Protein AF-A0A6I7N165-F1 (afdb_monomer_lite)

Sequence (140 aa):
MQNDVTSIGETRRRFAKLEQIREEWRTAMNDLVREYDAEFTDPPITLRIHAHAGGFALRWRRRGRGSKAGGQSVFTLTSEQGRRVIEHLPRPAQRRLLDYDRRAMAMNLHAGIATGTADRLRRYVRVVETLEAWQQEFGV

pLDDT: mean 86.79, std 13.7, range [39.44, 98.31]

Foldseek 3Di:
DPPPPPDLVNLVVLLVVLVVLLVVLVVVLVVLQVVVCVVDVDQQWGWDWDDDVQFIATWIWGFDDDDPPGDIDTDALPDPVNVVSLVPDDPVVSVVVVVSSVVRVVSRVSSVVSRVSSVVSVVVSVVVVVVVVVCVVVVD

Radius of gyration: 21.3 Å; chains: 1; bounding box: 63×26×65 Å

Structure (mmCIF, N/CA/C/O backbone):
data_AF-A0A6I7N165-F1
#
_entry.id   AF-A0A6I7N165-F1
#
loop_
_atom_site.group_PDB
_atom_site.id
_atom_site.type_symbol
_atom_site.label_atom_id
_atom_site.label_alt_id
_atom_site.label_comp_id
_atom_site.label_asym_id
_atom_site.label_entity_id
_atom_site.label_seq_id
_atom_site.pdbx_PDB_ins_code
_atom_site.Cartn_x
_atom_site.Cartn_y
_atom_site.Cartn_z
_atom_site.occupancy
_atom_site.B_iso_or_equiv
_atom_site.auth_seq_id
_atom_site.auth_comp_id
_atom_site.auth_asym_id
_atom_site.auth_atom_id
_atom_site.pdbx_PDB_model_num
ATOM 1 N N . MET A 1 1 ? -36.935 5.669 15.277 1.00 41.41 1 MET A N 1
ATOM 2 C CA . MET A 1 1 ? -35.595 5.350 14.742 1.00 41.41 1 MET A CA 1
ATOM 3 C C . MET A 1 1 ? -34.782 4.753 15.871 1.00 41.41 1 MET A C 1
ATOM 5 O O . MET A 1 1 ? -34.397 5.490 16.768 1.00 41.41 1 MET A O 1
ATOM 9 N N . GLN A 1 2 ? -34.595 3.433 15.891 1.00 39.44 2 GLN A N 1
ATOM 10 C CA . GLN A 1 2 ? -33.571 2.840 16.749 1.00 39.44 2 GLN A CA 1
ATOM 11 C C . GLN A 1 2 ? -32.220 3.308 16.205 1.00 39.44 2 GLN A C 1
ATOM 13 O O . GLN A 1 2 ? -31.908 3.081 15.039 1.00 39.44 2 GLN A O 1
ATOM 18 N N . ASN A 1 3 ? -31.465 4.045 17.018 1.00 47.06 3 ASN A N 1
ATOM 19 C CA . ASN A 1 3 ? -30.052 4.257 16.749 1.00 47.06 3 ASN A CA 1
ATOM 20 C C . ASN A 1 3 ? -29.391 2.888 16.910 1.00 47.06 3 ASN A C 1
ATOM 22 O O . ASN A 1 3 ? -29.160 2.457 18.038 1.00 47.06 3 ASN A O 1
ATOM 26 N N . ASP A 1 4 ? -29.135 2.198 15.799 1.00 53.22 4 ASP A N 1
ATOM 27 C CA . ASP A 1 4 ? -28.327 0.978 15.778 1.00 53.22 4 ASP A CA 1
ATOM 28 C C . ASP A 1 4 ? -26.878 1.345 16.115 1.00 53.22 4 ASP A C 1
ATOM 30 O O . ASP A 1 4 ? -26.001 1.488 15.258 1.00 53.22 4 ASP A O 1
ATOM 34 N N . VAL A 1 5 ? -26.625 1.556 17.405 1.00 66.38 5 VAL A N 1
ATOM 35 C CA . VAL A 1 5 ? -25.274 1.662 17.937 1.00 66.38 5 VAL A CA 1
ATOM 36 C C . VAL A 1 5 ? -24.631 0.296 17.728 1.00 66.38 5 VAL A C 1
ATOM 38 O O . VAL A 1 5 ? -25.065 -0.713 18.281 1.00 66.38 5 VAL A O 1
ATOM 41 N N . THR A 1 6 ? -23.611 0.247 16.870 1.00 75.94 6 THR A N 1
ATOM 42 C CA . THR A 1 6 ? -22.889 -0.996 16.585 1.00 75.94 6 THR A CA 1
ATOM 43 C C . THR A 1 6 ? -22.269 -1.514 17.880 1.00 75.94 6 THR A C 1
ATOM 45 O O . THR A 1 6 ? -21.515 -0.794 18.528 1.00 75.94 6 THR A O 1
ATOM 48 N N . SER A 1 7 ? -22.557 -2.761 18.258 1.00 85.81 7 SER A N 1
ATOM 49 C CA . SER A 1 7 ? -22.003 -3.330 19.489 1.00 85.81 7 SER A CA 1
ATOM 50 C C . SER A 1 7 ? -20.468 -3.378 19.455 1.00 85.81 7 SER A C 1
ATOM 52 O O . SER A 1 7 ? -19.850 -3.501 18.389 1.00 85.81 7 SER A O 1
ATOM 54 N N . ILE A 1 8 ? -19.827 -3.336 20.629 1.00 86.50 8 ILE A N 1
ATOM 55 C CA . ILE A 1 8 ? -18.363 -3.477 20.747 1.00 86.50 8 ILE A CA 1
ATOM 56 C C . ILE A 1 8 ? -17.901 -4.798 20.122 1.00 86.50 8 ILE A C 1
ATOM 58 O O . ILE A 1 8 ? -16.908 -4.827 19.396 1.00 86.50 8 ILE A O 1
ATOM 62 N N . GLY A 1 9 ? -18.642 -5.887 20.353 1.00 87.12 9 GLY A N 1
ATOM 63 C CA . GLY A 1 9 ? -18.340 -7.199 19.779 1.00 87.12 9 GLY A CA 1
ATOM 64 C C . GLY A 1 9 ? -18.331 -7.188 18.249 1.00 87.12 9 GLY A C 1
ATOM 65 O O . GLY A 1 9 ? -17.393 -7.696 17.635 1.00 87.12 9 GLY A O 1
ATOM 66 N N . GLU A 1 10 ? -19.326 -6.555 17.623 1.00 89.56 10 GLU A N 1
ATOM 67 C CA . GLU A 1 10 ? -19.363 -6.388 16.167 1.00 89.56 10 GLU A CA 1
ATOM 68 C C . GLU A 1 10 ? -18.233 -5.483 15.666 1.00 89.56 10 GLU A C 1
ATOM 70 O O . GLU A 1 10 ? -17.574 -5.791 14.672 1.00 89.56 10 GLU A O 1
ATOM 75 N N . THR A 1 11 ? -17.936 -4.409 16.394 1.00 89.44 11 THR A N 1
ATOM 76 C CA . THR A 1 11 ? -16.837 -3.509 16.042 1.00 89.44 11 THR A CA 1
ATOM 77 C C . THR A 1 11 ? -15.480 -4.213 16.085 1.00 89.44 11 THR A C 1
ATOM 79 O O . THR A 1 11 ? -14.682 -4.064 15.157 1.00 89.44 11 THR A O 1
ATOM 82 N N . ARG A 1 12 ? -15.224 -5.031 17.112 1.00 88.00 12 ARG A N 1
ATOM 83 C CA . ARG A 1 12 ? -13.997 -5.835 17.230 1.00 88.00 12 ARG A CA 1
ATOM 84 C C . ARG A 1 12 ? -13.875 -6.848 16.090 1.00 88.00 12 ARG A C 1
ATOM 86 O O . ARG A 1 12 ? -12.794 -6.980 15.520 1.00 88.00 12 ARG A O 1
ATOM 93 N N . ARG A 1 13 ? -14.972 -7.511 15.697 1.00 91.62 13 ARG A N 1
ATOM 94 C CA . ARG A 1 13 ? -14.982 -8.418 14.531 1.00 91.62 13 ARG A CA 1
ATOM 95 C C . ARG A 1 13 ? -14.641 -7.689 13.234 1.00 91.62 13 ARG A C 1
ATOM 97 O O . ARG A 1 13 ? -13.782 -8.148 12.483 1.00 91.62 13 ARG A O 1
ATOM 104 N N . ARG A 1 14 ? -15.263 -6.532 12.986 1.00 91.94 14 ARG A N 1
ATOM 105 C CA . ARG A 1 14 ? -14.961 -5.695 11.812 1.00 91.94 14 ARG A CA 1
ATOM 106 C C . ARG A 1 14 ? -13.510 -5.228 11.808 1.00 91.94 14 ARG A C 1
ATOM 108 O O . ARG A 1 14 ? -12.864 -5.273 10.765 1.00 91.94 14 ARG A O 1
ATOM 115 N N . PHE A 1 15 ? -12.984 -4.833 12.966 1.00 91.12 15 PHE A N 1
ATOM 116 C CA . PHE A 1 15 ? -11.580 -4.464 13.117 1.00 91.12 15 PHE A CA 1
ATOM 117 C C . PHE A 1 15 ? -10.646 -5.629 12.756 1.00 91.12 15 PHE A C 1
ATOM 119 O O . PHE A 1 15 ? -9.770 -5.455 11.913 1.00 91.12 15 PHE A O 1
ATOM 126 N N . ALA A 1 16 ? -10.876 -6.828 13.299 1.00 91.06 16 ALA A N 1
ATOM 127 C CA . ALA A 1 16 ? -10.077 -8.011 12.970 1.00 91.06 16 ALA A CA 1
ATOM 128 C C . ALA A 1 16 ? -10.115 -8.342 11.468 1.00 91.06 16 ALA A C 1
ATOM 130 O O . ALA A 1 16 ? -9.084 -8.649 10.869 1.00 91.06 16 ALA A O 1
ATOM 131 N N . LYS A 1 17 ? -11.286 -8.210 10.828 1.00 94.81 17 LYS A N 1
ATOM 132 C CA . LYS A 1 17 ? -11.409 -8.417 9.381 1.00 94.81 17 LYS A CA 1
ATOM 133 C C . LYS A 1 17 ? -10.617 -7.385 8.576 1.00 94.81 17 LYS A C 1
ATOM 135 O O . LYS A 1 17 ? -10.002 -7.738 7.574 1.00 94.81 17 LYS A O 1
ATOM 140 N N . LEU A 1 18 ? -10.610 -6.124 9.005 1.00 93.81 18 LEU A N 1
ATOM 141 C CA . LEU A 1 18 ? -9.825 -5.076 8.352 1.00 93.81 18 LEU A CA 1
ATOM 142 C C . LEU A 1 18 ? -8.321 -5.301 8.512 1.00 93.81 18 LEU A C 1
ATOM 144 O O . LEU A 1 18 ? -7.590 -5.056 7.560 1.00 93.81 18 LEU A O 1
ATOM 148 N N . GLU A 1 19 ? -7.854 -5.805 9.655 1.00 91.38 19 GLU A N 1
ATOM 149 C CA . GLU A 1 19 ? -6.448 -6.198 9.825 1.00 91.38 19 GLU A CA 1
ATOM 150 C C . GLU A 1 19 ? -6.057 -7.333 8.867 1.00 91.38 19 GLU A C 1
ATOM 152 O O . GLU A 1 19 ? -5.015 -7.247 8.220 1.00 91.38 19 GLU A O 1
ATOM 157 N N . GLN A 1 20 ? -6.924 -8.337 8.684 1.00 94.50 20 GLN A N 1
ATOM 158 C CA . GLN A 1 20 ? -6.707 -9.383 7.679 1.00 94.50 20 GLN A CA 1
ATOM 159 C C . GLN A 1 20 ? -6.600 -8.788 6.265 1.00 94.50 20 GLN A C 1
ATOM 161 O O . GLN A 1 20 ? -5.643 -9.066 5.550 1.00 94.50 20 GLN A O 1
ATOM 166 N N . ILE A 1 21 ? -7.546 -7.924 5.883 1.00 94.50 21 ILE A N 1
ATOM 167 C CA . ILE A 1 21 ? -7.545 -7.250 4.574 1.00 94.50 21 ILE A CA 1
ATOM 168 C C . ILE A 1 21 ? -6.275 -6.406 4.392 1.00 94.50 21 ILE A C 1
ATOM 170 O O . ILE A 1 21 ? -5.712 -6.353 3.299 1.00 94.50 21 ILE A O 1
ATOM 174 N N . ARG A 1 22 ? -5.792 -5.739 5.448 1.00 93.25 22 ARG A N 1
ATOM 175 C CA . ARG A 1 22 ? -4.531 -4.984 5.404 1.00 93.25 22 ARG A CA 1
ATOM 176 C C . ARG A 1 22 ? -3.358 -5.911 5.094 1.00 93.25 22 ARG A C 1
ATOM 178 O O . ARG A 1 22 ? -2.539 -5.559 4.251 1.00 93.25 22 ARG A O 1
ATOM 185 N N . GLU A 1 23 ? -3.280 -7.083 5.710 1.00 93.31 23 GLU A N 1
ATOM 186 C CA . GLU A 1 23 ? -2.195 -8.023 5.413 1.00 93.31 23 GLU A CA 1
ATOM 187 C C . GLU A 1 23 ? -2.304 -8.608 3.996 1.00 93.31 23 GLU A C 1
ATOM 189 O O . GLU A 1 23 ? -1.305 -8.679 3.284 1.00 93.31 23 GLU A O 1
ATOM 194 N N . GLU A 1 24 ? -3.516 -8.916 3.527 1.00 96.38 24 GLU A N 1
ATOM 195 C CA . GLU A 1 24 ? -3.761 -9.342 2.140 1.00 96.38 24 GLU A CA 1
ATOM 196 C C . GLU A 1 24 ? -3.244 -8.298 1.135 1.00 96.38 24 GLU A C 1
ATOM 198 O O . GLU A 1 24 ? -2.505 -8.629 0.203 1.00 96.38 24 GLU A O 1
ATOM 203 N N . TRP A 1 25 ? -3.544 -7.013 1.359 1.00 96.44 25 TRP A N 1
ATOM 204 C CA . TRP A 1 25 ? -3.026 -5.937 0.511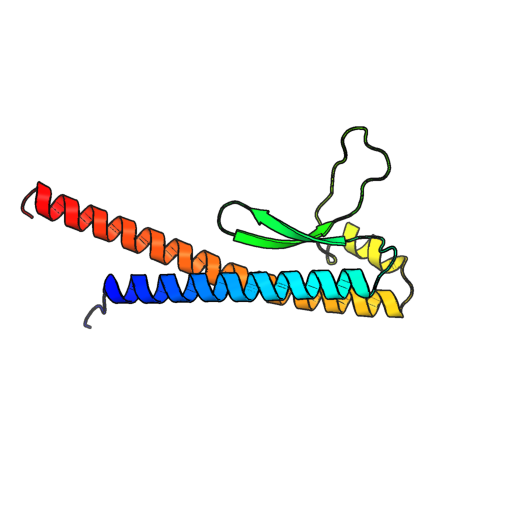 1.00 96.44 25 TRP A CA 1
ATOM 205 C C . TRP A 1 25 ? -1.518 -5.761 0.624 1.00 96.44 25 TRP A C 1
ATOM 207 O O . TRP A 1 25 ? -0.869 -5.452 -0.375 1.00 96.44 25 TRP A O 1
ATOM 217 N N . ARG A 1 26 ? -0.933 -5.966 1.806 1.00 95.88 26 ARG A N 1
ATOM 218 C CA . ARG A 1 26 ? 0.523 -5.940 1.965 1.00 95.88 26 ARG A CA 1
ATOM 219 C C . ARG A 1 26 ? 1.185 -7.044 1.144 1.00 95.88 26 ARG A C 1
ATOM 221 O O . ARG A 1 26 ? 2.183 -6.765 0.477 1.00 95.88 26 ARG A O 1
ATOM 228 N N . THR A 1 27 ? 0.652 -8.262 1.160 1.00 97.25 27 THR A N 1
ATOM 229 C CA . THR A 1 27 ? 1.156 -9.360 0.322 1.00 97.25 27 THR A CA 1
ATOM 230 C C . THR A 1 27 ? 1.034 -9.006 -1.157 1.00 97.25 27 THR A C 1
ATOM 232 O O . THR A 1 27 ? 2.045 -9.016 -1.855 1.00 97.25 27 THR A O 1
ATOM 235 N N . ALA A 1 28 ? -0.138 -8.547 -1.609 1.00 97.81 28 ALA A N 1
ATOM 236 C CA . ALA A 1 28 ? -0.343 -8.146 -3.004 1.00 97.81 28 ALA A CA 1
ATOM 237 C C . ALA A 1 28 ? 0.611 -7.021 -3.460 1.00 97.81 28 ALA A C 1
ATOM 239 O O . ALA A 1 28 ? 1.116 -7.035 -4.583 1.00 97.81 28 ALA A O 1
ATOM 240 N N . MET A 1 29 ? 0.904 -6.053 -2.584 1.00 98.12 29 MET A N 1
ATOM 241 C CA . MET A 1 29 ? 1.892 -5.007 -2.861 1.00 98.12 29 MET A CA 1
ATOM 242 C C . MET A 1 29 ? 3.315 -5.562 -2.970 1.00 98.12 29 MET A C 1
ATOM 244 O O . MET A 1 29 ? 4.077 -5.106 -3.820 1.00 98.12 29 MET A O 1
ATOM 248 N N . ASN A 1 30 ? 3.692 -6.524 -2.123 1.00 97.81 30 ASN A N 1
ATOM 249 C CA . ASN A 1 30 ? 4.997 -7.180 -2.223 1.00 97.81 30 ASN A CA 1
ATOM 250 C C . ASN A 1 30 ? 5.118 -7.964 -3.530 1.00 97.81 30 ASN A C 1
ATOM 252 O O . ASN A 1 30 ? 6.162 -7.903 -4.174 1.00 97.81 30 ASN A O 1
ATOM 256 N N . ASP A 1 31 ? 4.055 -8.649 -3.941 1.00 98.31 31 ASP A N 1
ATOM 257 C CA . ASP A 1 31 ? 4.031 -9.388 -5.200 1.00 98.31 31 ASP A CA 1
ATOM 258 C C . ASP A 1 31 ? 4.210 -8.445 -6.395 1.00 98.31 31 ASP A C 1
ATOM 260 O O . ASP A 1 31 ? 5.037 -8.721 -7.261 1.00 98.31 31 ASP A O 1
ATOM 264 N N . LEU A 1 32 ? 3.555 -7.276 -6.391 1.00 98.00 32 LEU A N 1
ATOM 265 C CA . LEU A 1 32 ? 3.751 -6.256 -7.428 1.00 98.00 32 LEU A CA 1
ATOM 266 C C . LEU A 1 32 ? 5.197 -5.738 -7.480 1.00 98.00 32 LEU A C 1
ATOM 268 O O . LEU A 1 32 ? 5.734 -5.499 -8.560 1.00 98.00 32 LEU A O 1
ATOM 272 N N . VAL A 1 33 ? 5.839 -5.560 -6.321 1.00 97.06 33 VAL A N 1
ATOM 273 C CA . VAL A 1 33 ? 7.254 -5.158 -6.252 1.00 97.06 33 VAL A CA 1
ATOM 274 C C . VAL A 1 33 ? 8.160 -6.242 -6.834 1.00 97.06 33 VAL A C 1
ATOM 276 O O . VAL A 1 33 ? 9.073 -5.912 -7.587 1.00 97.06 33 VAL A O 1
ATOM 279 N N . ARG A 1 34 ? 7.908 -7.521 -6.524 1.00 97.19 34 ARG A N 1
ATOM 280 C CA . ARG A 1 34 ? 8.681 -8.637 -7.090 1.00 97.19 34 ARG A CA 1
ATOM 281 C C . ARG A 1 34 ? 8.485 -8.756 -8.598 1.00 97.19 34 ARG A C 1
ATOM 283 O O . ARG A 1 34 ? 9.460 -8.975 -9.302 1.00 97.19 34 ARG A O 1
ATOM 290 N N . GLU A 1 35 ? 7.256 -8.585 -9.082 1.00 97.38 35 GLU A N 1
ATOM 291 C CA . GLU A 1 35 ? 6.944 -8.572 -10.516 1.00 97.38 35 GLU A CA 1
ATOM 292 C C . GLU A 1 35 ? 7.736 -7.468 -11.232 1.00 97.38 35 GLU A C 1
ATOM 294 O O . GLU A 1 35 ? 8.420 -7.736 -12.217 1.00 97.38 35 GLU A O 1
ATOM 299 N N . TYR A 1 36 ? 7.741 -6.255 -10.668 1.00 95.75 36 TYR A N 1
ATOM 300 C CA . TYR A 1 36 ? 8.516 -5.132 -11.194 1.00 95.75 36 TYR A CA 1
ATOM 301 C C . TYR A 1 36 ? 10.026 -5.415 -11.210 1.00 95.75 36 TYR A C 1
ATOM 303 O O . TYR A 1 36 ? 10.684 -5.208 -12.228 1.00 95.75 36 TYR A O 1
ATOM 311 N N . ASP A 1 37 ? 10.583 -5.889 -10.093 1.00 94.00 37 ASP A N 1
ATOM 312 C CA . ASP A 1 37 ? 12.019 -6.169 -9.977 1.00 94.00 37 ASP A CA 1
ATOM 313 C C . ASP A 1 37 ? 12.460 -7.330 -10.895 1.00 94.00 37 ASP A C 1
ATOM 315 O O . ASP A 1 37 ? 13.607 -7.357 -11.338 1.00 94.00 37 ASP A O 1
ATOM 319 N N . ALA A 1 38 ? 11.566 -8.276 -11.206 1.00 94.75 38 ALA A N 1
ATOM 320 C CA . ALA A 1 38 ? 11.831 -9.357 -12.156 1.00 94.75 38 ALA A CA 1
ATOM 321 C C . ALA A 1 38 ? 11.780 -8.885 -13.618 1.00 94.75 38 ALA A C 1
ATOM 323 O O . ALA A 1 38 ? 12.520 -9.395 -14.458 1.00 94.75 38 ALA A O 1
ATOM 324 N N . GLU A 1 39 ? 10.914 -7.920 -13.932 1.00 94.38 39 GLU A N 1
ATOM 325 C CA . GLU A 1 39 ? 10.760 -7.394 -15.289 1.00 94.38 39 GLU A CA 1
ATOM 326 C C . GLU A 1 39 ? 11.875 -6.414 -15.679 1.00 94.38 39 GLU A C 1
ATOM 328 O O . GLU A 1 39 ? 12.299 -6.386 -16.836 1.00 94.38 39 GLU A O 1
ATOM 333 N N . PHE A 1 40 ? 12.372 -5.616 -14.731 1.00 89.62 40 PHE A N 1
ATOM 334 C CA . PHE A 1 40 ? 13.387 -4.600 -14.999 1.00 89.62 40 PHE A CA 1
ATOM 335 C C . PHE A 1 40 ? 14.704 -4.906 -14.278 1.00 89.62 40 PHE A C 1
ATOM 337 O O . PHE A 1 40 ? 14.814 -4.738 -13.067 1.00 89.62 40 PHE A O 1
ATOM 344 N N . THR A 1 41 ? 15.742 -5.277 -15.034 1.00 84.06 41 THR A N 1
ATOM 345 C CA . THR A 1 41 ? 17.064 -5.640 -14.485 1.00 84.06 41 THR A CA 1
ATOM 346 C C . THR A 1 41 ? 17.865 -4.447 -13.943 1.00 84.06 41 THR A C 1
ATOM 348 O O . THR A 1 41 ? 18.552 -4.579 -12.934 1.00 84.06 41 THR A O 1
ATOM 351 N N . ASP A 1 42 ? 17.773 -3.275 -14.581 1.00 83.75 42 ASP A N 1
ATOM 352 C CA . ASP A 1 42 ? 18.386 -2.023 -14.102 1.00 83.75 42 ASP A CA 1
ATOM 353 C C . ASP A 1 42 ? 17.417 -0.847 -14.302 1.00 83.75 42 ASP A C 1
ATOM 355 O O . ASP A 1 42 ? 17.533 -0.071 -15.257 1.00 83.75 42 ASP A O 1
ATOM 359 N N . PRO A 1 43 ? 16.370 -0.745 -13.466 1.00 85.81 43 PRO A N 1
ATOM 360 C CA . PRO A 1 43 ? 15.355 0.265 -13.669 1.00 85.81 43 PRO A CA 1
ATOM 361 C C . PRO A 1 43 ? 15.856 1.648 -13.215 1.00 85.81 43 PRO A C 1
ATOM 363 O O . PRO A 1 43 ? 16.518 1.775 -12.180 1.00 85.81 43 PRO A O 1
ATOM 366 N N . PRO A 1 44 ? 15.459 2.735 -13.905 1.00 83.06 44 PRO A N 1
ATOM 367 C CA . PRO A 1 44 ? 15.844 4.101 -13.525 1.00 83.06 44 PRO A CA 1
ATOM 368 C C . PRO A 1 44 ? 15.282 4.517 -12.154 1.00 83.06 44 PRO A C 1
ATOM 370 O O . PRO A 1 44 ? 15.764 5.471 -11.532 1.00 83.06 44 PRO A O 1
ATOM 373 N N . ILE A 1 45 ? 14.222 3.835 -11.713 1.00 90.75 45 ILE A N 1
ATOM 374 C CA . ILE A 1 45 ? 13.471 4.069 -10.482 1.00 90.75 45 ILE A CA 1
ATOM 375 C C . ILE A 1 45 ? 13.018 2.724 -9.913 1.00 90.75 45 ILE A C 1
ATOM 377 O O . ILE A 1 45 ? 12.869 1.755 -10.646 1.00 90.75 45 ILE A O 1
ATOM 381 N N . THR A 1 46 ? 12.762 2.646 -8.616 1.00 92.44 46 THR A N 1
ATOM 382 C CA . THR A 1 46 ? 12.292 1.418 -7.970 1.00 92.44 46 THR A CA 1
ATOM 383 C C . THR A 1 46 ? 10.932 1.626 -7.327 1.00 92.44 46 THR A C 1
ATOM 385 O O . THR A 1 46 ? 10.657 2.686 -6.762 1.00 92.44 46 THR A O 1
ATOM 388 N N . LEU A 1 47 ? 10.074 0.610 -7.402 1.00 94.00 47 LEU A N 1
ATOM 389 C CA . LEU A 1 47 ? 8.808 0.573 -6.678 1.00 94.00 47 LEU A CA 1
ATOM 390 C C . LEU A 1 47 ? 9.033 -0.089 -5.324 1.00 94.00 47 LEU A C 1
ATOM 392 O O . LEU A 1 47 ? 9.495 -1.224 -5.268 1.00 94.00 47 LEU A O 1
ATOM 396 N N . ARG A 1 48 ? 8.742 0.589 -4.215 1.00 94.19 48 ARG A N 1
ATOM 397 C CA . ARG A 1 48 ? 8.948 0.016 -2.876 1.00 94.19 48 ARG A CA 1
ATOM 398 C C . ARG A 1 48 ? 7.784 0.323 -1.954 1.00 94.19 48 ARG A C 1
ATOM 400 O O . ARG A 1 48 ? 7.196 1.401 -2.021 1.00 94.19 48 ARG A O 1
ATOM 407 N N . ILE A 1 49 ? 7.506 -0.602 -1.041 1.00 94.44 49 ILE A N 1
ATOM 408 C CA . ILE A 1 49 ? 6.585 -0.351 0.065 1.00 94.44 49 ILE A CA 1
ATOM 409 C C . ILE A 1 49 ? 7.254 0.625 1.038 1.00 94.44 49 ILE A C 1
ATOM 411 O O . ILE A 1 49 ? 8.417 0.481 1.420 1.00 94.44 49 ILE A O 1
ATOM 415 N N . HIS A 1 50 ? 6.515 1.654 1.425 1.00 91.19 50 HIS A N 1
ATOM 416 C CA . HIS A 1 50 ? 6.901 2.623 2.431 1.00 91.19 50 HIS A CA 1
ATOM 417 C C . HIS A 1 50 ? 5.906 2.572 3.589 1.00 91.19 50 HIS A C 1
ATOM 419 O O . HIS A 1 50 ? 4.726 2.892 3.420 1.00 91.19 50 HIS A O 1
ATOM 425 N N . ALA A 1 51 ? 6.394 2.165 4.759 1.00 88.44 51 ALA A N 1
ATOM 426 C CA . ALA A 1 51 ? 5.646 2.236 6.003 1.00 88.44 51 ALA A CA 1
ATOM 427 C C . ALA A 1 51 ? 5.680 3.667 6.556 1.00 88.44 51 ALA A C 1
ATOM 429 O O . ALA A 1 51 ? 6.715 4.328 6.523 1.00 88.44 51 ALA A O 1
ATOM 430 N N . HIS A 1 52 ? 4.545 4.127 7.063 1.00 83.38 52 HIS A N 1
ATOM 431 C CA . HIS A 1 52 ? 4.383 5.400 7.762 1.00 83.38 52 HIS A CA 1
ATOM 432 C C . HIS A 1 52 ? 3.491 5.176 8.986 1.00 83.38 52 HIS A C 1
ATOM 434 O O . HIS A 1 52 ? 2.928 4.092 9.152 1.00 83.38 52 HIS A O 1
ATOM 440 N N . ALA A 1 53 ? 3.370 6.175 9.862 1.00 75.44 53 ALA A N 1
ATOM 441 C CA . ALA A 1 53 ? 2.547 6.053 11.062 1.00 75.44 53 ALA A CA 1
ATOM 442 C C . ALA A 1 53 ? 1.114 5.623 10.692 1.00 75.44 53 ALA A C 1
ATOM 444 O O . ALA A 1 53 ? 0.391 6.360 10.027 1.00 75.44 53 ALA A O 1
ATOM 445 N N . GLY A 1 54 ? 0.742 4.403 11.087 1.00 76.19 54 GLY A N 1
ATOM 446 C CA . GLY A 1 54 ? -0.582 3.822 10.853 1.00 76.19 54 GLY A CA 1
ATOM 447 C C . GLY A 1 54 ? -0.729 2.962 9.593 1.00 76.19 54 GLY A C 1
ATOM 448 O O . GLY A 1 54 ? -1.655 2.160 9.540 1.00 76.19 54 GLY A O 1
ATOM 449 N N . GLY A 1 55 ? 0.176 3.011 8.609 1.00 88.19 55 GLY A N 1
ATOM 450 C CA . GLY A 1 55 ? -0.077 2.353 7.322 1.00 88.19 55 GLY A CA 1
ATOM 451 C C . GLY A 1 55 ? 1.143 2.073 6.455 1.00 88.19 55 GLY A C 1
ATOM 452 O O . GLY A 1 55 ? 2.298 2.236 6.848 1.00 88.19 55 GLY A O 1
ATOM 453 N N . PHE A 1 56 ? 0.868 1.615 5.239 1.00 93.06 56 PHE A N 1
ATOM 454 C CA . PHE A 1 56 ? 1.873 1.352 4.220 1.00 93.06 56 PHE A CA 1
ATOM 455 C C . PHE A 1 56 ? 1.326 1.723 2.842 1.00 93.06 56 PHE A C 1
ATOM 457 O O . PHE A 1 56 ? 0.120 1.688 2.610 1.00 93.06 56 PHE A O 1
ATOM 464 N N . ALA A 1 57 ? 2.220 2.121 1.943 1.00 94.62 57 ALA A N 1
ATOM 465 C CA . ALA A 1 57 ? 1.882 2.445 0.564 1.00 94.62 57 ALA A CA 1
ATOM 466 C C . ALA A 1 57 ? 3.069 2.169 -0.361 1.00 94.62 57 ALA A C 1
ATOM 468 O O . ALA A 1 57 ? 4.224 2.353 0.023 1.00 94.62 57 ALA A O 1
ATOM 469 N N . LEU A 1 58 ? 2.787 1.785 -1.598 1.00 95.25 58 LEU A N 1
ATOM 470 C CA . LEU A 1 58 ? 3.752 1.712 -2.681 1.00 95.25 58 LEU A CA 1
ATOM 471 C C . LEU A 1 58 ? 4.173 3.112 -3.123 1.00 95.25 58 LEU A C 1
ATOM 473 O O . LEU A 1 58 ? 3.342 4.006 -3.304 1.00 95.25 58 LEU A O 1
ATOM 477 N N . ARG A 1 59 ? 5.481 3.296 -3.294 1.00 93.00 59 ARG A N 1
ATOM 478 C CA . ARG A 1 59 ? 6.104 4.563 -3.667 1.00 93.00 59 ARG A CA 1
ATOM 479 C C . ARG A 1 59 ? 7.228 4.339 -4.670 1.00 93.00 59 ARG A C 1
ATOM 481 O O . ARG A 1 59 ? 8.046 3.435 -4.487 1.00 93.00 59 ARG A O 1
ATOM 488 N N . TRP A 1 60 ? 7.304 5.215 -5.668 1.00 93.62 60 TRP A N 1
ATOM 489 C CA . TRP A 1 60 ? 8.445 5.281 -6.572 1.00 93.62 60 TRP A CA 1
ATOM 490 C C . TRP A 1 60 ? 9.612 5.978 -5.893 1.00 93.62 60 TRP A C 1
ATOM 492 O O . TRP A 1 60 ? 9.447 7.015 -5.245 1.00 93.62 60 TRP A O 1
ATOM 502 N N . ARG A 1 61 ? 10.797 5.393 -6.044 1.00 90.00 61 ARG A N 1
ATOM 503 C CA . ARG A 1 61 ? 12.046 5.899 -5.488 1.00 90.00 61 ARG A CA 1
ATOM 504 C C . ARG A 1 61 ? 13.091 6.021 -6.574 1.00 90.00 61 ARG A C 1
ATOM 506 O O . ARG A 1 61 ? 13.239 5.136 -7.410 1.00 90.00 61 ARG A O 1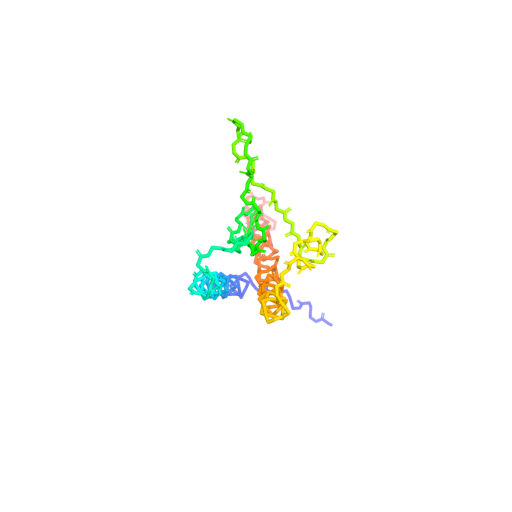
ATOM 513 N N . ARG A 1 62 ? 13.865 7.101 -6.535 1.00 83.69 62 ARG A N 1
ATOM 514 C CA . ARG A 1 62 ? 15.053 7.249 -7.378 1.00 83.69 62 ARG A CA 1
ATOM 515 C C . ARG A 1 62 ? 16.292 7.019 -6.526 1.00 83.69 62 ARG A C 1
ATOM 517 O O . ARG A 1 62 ? 16.426 7.608 -5.454 1.00 83.69 62 ARG A O 1
ATOM 524 N N . ARG A 1 63 ? 17.208 6.172 -7.000 1.00 68.62 63 ARG A N 1
ATOM 525 C CA . ARG A 1 63 ? 18.518 5.999 -6.362 1.00 68.62 63 ARG A CA 1
ATOM 526 C C . ARG A 1 63 ? 19.318 7.289 -6.586 1.00 68.62 63 ARG A C 1
ATOM 528 O O . ARG A 1 63 ? 19.571 7.666 -7.729 1.00 68.62 63 ARG A O 1
ATOM 535 N N . GLY A 1 64 ? 19.665 8.000 -5.514 1.00 59.84 64 GLY A N 1
ATOM 536 C CA . GLY A 1 64 ? 20.499 9.197 -5.609 1.00 59.84 64 GLY A CA 1
ATOM 537 C C . GLY A 1 64 ? 21.891 8.837 -6.134 1.00 59.84 64 GLY A C 1
ATOM 538 O O . GLY A 1 64 ? 22.554 7.969 -5.571 1.00 59.84 64 GLY A O 1
ATOM 539 N N . ARG A 1 65 ? 22.344 9.488 -7.212 1.00 51.44 65 ARG A N 1
ATOM 540 C CA . ARG A 1 65 ? 23.754 9.456 -7.625 1.00 51.44 65 ARG A CA 1
ATOM 541 C C . ARG A 1 65 ? 24.476 10.582 -6.879 1.00 51.44 65 ARG A C 1
ATOM 543 O O . ARG A 1 65 ? 24.361 11.734 -7.272 1.00 51.44 65 ARG A O 1
ATOM 550 N N . GLY A 1 66 ? 25.194 10.255 -5.803 1.00 48.31 66 GLY A N 1
ATOM 551 C CA . GLY A 1 66 ? 26.304 11.098 -5.336 1.00 48.31 66 GLY A CA 1
ATOM 552 C C . GLY A 1 66 ? 2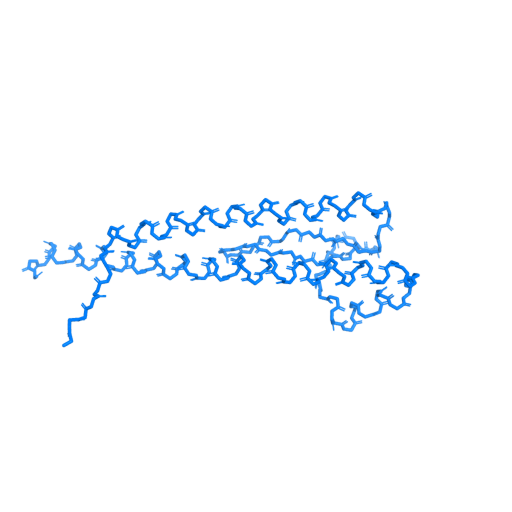6.133 11.961 -4.080 1.00 48.31 66 GLY A C 1
ATOM 553 O O . GLY A 1 66 ? 27.025 12.760 -3.813 1.00 48.31 66 GLY A O 1
ATOM 554 N N . SER A 1 67 ? 25.093 11.824 -3.256 1.00 41.91 67 SER A N 1
ATOM 555 C CA . SER A 1 67 ? 25.102 12.499 -1.947 1.00 41.91 67 SER A CA 1
ATOM 556 C C . SER A 1 67 ? 25.794 11.621 -0.898 1.00 41.91 67 SER A C 1
ATOM 558 O O . SER A 1 67 ? 25.381 10.490 -0.654 1.00 41.91 67 SER A O 1
ATOM 560 N N . LYS A 1 68 ? 26.827 12.163 -0.234 1.00 45.53 68 LYS A N 1
ATOM 561 C CA . LYS A 1 68 ? 27.526 11.552 0.921 1.00 45.53 68 LYS A CA 1
ATOM 562 C C . LYS A 1 68 ? 26.595 11.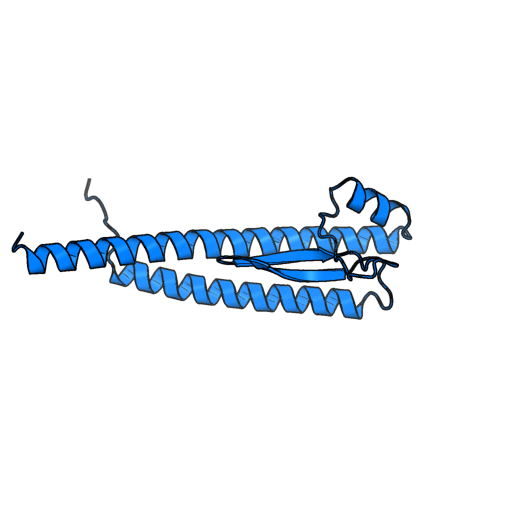184 2.099 1.00 45.53 68 LYS A C 1
ATOM 564 O O . LYS A 1 68 ? 27.034 10.544 3.044 1.00 45.53 68 LYS A O 1
ATOM 569 N N . ALA A 1 69 ? 25.309 11.520 2.010 1.00 47.88 69 ALA A N 1
ATOM 570 C CA . ALA A 1 69 ? 24.208 10.901 2.737 1.00 47.88 69 ALA A CA 1
ATOM 571 C C . ALA A 1 69 ? 23.187 10.399 1.702 1.00 47.88 69 ALA A C 1
ATOM 573 O O . ALA A 1 69 ? 22.605 11.215 0.991 1.00 47.88 69 ALA A O 1
ATOM 574 N N . GLY A 1 70 ? 23.010 9.084 1.552 1.00 50.59 70 GLY A N 1
ATOM 575 C CA . GLY A 1 70 ? 22.181 8.447 0.516 1.00 50.59 70 GLY A CA 1
ATOM 576 C C . GLY A 1 70 ? 20.682 8.770 0.601 1.00 50.59 70 GLY A C 1
ATOM 577 O O . GLY A 1 70 ? 19.881 7.924 0.990 1.00 50.59 70 GLY A O 1
ATOM 578 N N . GLY A 1 71 ? 20.291 9.985 0.217 1.00 51.75 71 GLY A N 1
ATOM 579 C CA . GLY A 1 71 ? 18.905 10.432 0.182 1.00 51.75 71 GLY A CA 1
ATOM 580 C C . GLY A 1 71 ? 18.128 9.728 -0.927 1.00 51.75 71 GLY A C 1
ATOM 581 O O . GLY A 1 71 ? 18.460 9.840 -2.108 1.00 51.75 71 GLY A O 1
ATOM 582 N N . GLN A 1 72 ? 17.080 8.999 -0.550 1.00 62.09 72 GLN A N 1
ATOM 583 C CA . GLN A 1 72 ? 16.085 8.474 -1.483 1.00 62.09 72 GLN A CA 1
ATOM 584 C C . GLN A 1 72 ? 14.978 9.518 -1.643 1.00 62.09 72 GLN A C 1
ATOM 586 O O . GLN A 1 72 ? 14.325 9.867 -0.662 1.00 62.09 72 GLN A O 1
ATOM 591 N N . SER A 1 73 ? 14.744 10.009 -2.864 1.00 71.81 73 SER A N 1
ATOM 592 C CA . SER A 1 73 ? 13.574 10.849 -3.147 1.00 71.81 73 SER A CA 1
ATOM 593 C C . SER A 1 73 ? 12.370 9.976 -3.489 1.00 71.81 73 SER A C 1
ATOM 595 O O . SER A 1 73 ? 12.467 9.056 -4.307 1.00 71.81 73 SER A O 1
ATOM 597 N N . VAL A 1 74 ? 11.242 10.261 -2.835 1.00 81.62 74 VAL A N 1
ATOM 598 C CA . VAL A 1 74 ? 9.940 9.633 -3.082 1.00 81.62 74 VAL A CA 1
ATOM 599 C C . VAL A 1 74 ? 9.106 10.570 -3.947 1.00 81.62 74 VAL A C 1
ATOM 601 O O . VAL A 1 74 ? 8.998 11.752 -3.635 1.00 81.62 74 VAL A O 1
ATOM 604 N N . PHE A 1 75 ? 8.500 10.052 -5.012 1.00 81.88 75 PHE A N 1
ATOM 605 C CA . PHE A 1 75 ? 7.657 10.837 -5.919 1.00 81.88 75 PHE A CA 1
ATOM 606 C C . PHE A 1 75 ? 6.536 9.975 -6.523 1.00 81.88 75 PHE A C 1
ATOM 608 O O . PHE A 1 75 ? 6.491 8.757 -6.336 1.00 81.88 75 PHE A O 1
ATOM 615 N N . THR A 1 76 ? 5.600 10.618 -7.222 1.00 84.38 76 THR A N 1
ATOM 616 C CA . THR A 1 76 ? 4.569 9.958 -8.039 1.00 84.38 76 THR A CA 1
ATOM 617 C C . THR A 1 76 ? 4.938 10.062 -9.513 1.00 84.38 76 THR A C 1
ATOM 619 O O . THR A 1 76 ? 5.532 11.062 -9.929 1.00 84.38 76 THR A O 1
ATOM 622 N N . LEU A 1 77 ? 4.567 9.079 -10.337 1.00 86.62 77 LEU A N 1
ATOM 623 C CA . LEU A 1 77 ? 4.851 9.152 -11.775 1.00 86.62 77 LEU A CA 1
ATOM 624 C C . LEU A 1 77 ? 4.088 10.278 -12.486 1.00 86.62 77 LEU A C 1
ATOM 626 O O . LEU A 1 77 ? 4.544 10.774 -13.510 1.00 86.62 77 LEU A O 1
ATOM 630 N N . THR A 1 78 ? 2.997 10.752 -11.885 1.00 86.00 78 THR A N 1
ATOM 631 C CA . THR A 1 78 ? 2.223 11.918 -12.332 1.00 86.00 78 THR A CA 1
ATOM 632 C C . THR A 1 78 ? 2.866 13.271 -12.012 1.00 86.00 78 THR A C 1
ATOM 634 O O . THR A 1 78 ? 2.412 14.293 -12.520 1.00 86.00 78 THR A O 1
ATOM 637 N N . SER A 1 79 ? 3.901 13.312 -11.168 1.00 88.25 79 SER A N 1
ATOM 638 C CA . SER A 1 79 ? 4.637 14.549 -10.872 1.00 88.25 79 SER A CA 1
ATOM 639 C C . SER A 1 79 ? 5.534 14.965 -12.042 1.00 88.25 79 SER A C 1
ATOM 641 O O . SER A 1 79 ? 5.866 14.149 -12.899 1.00 88.25 79 SER A O 1
ATOM 643 N N . GLU A 1 80 ? 6.013 16.212 -12.051 1.00 87.81 80 GLU A N 1
ATOM 644 C CA . GLU A 1 80 ? 6.989 16.671 -13.051 1.00 87.81 80 GLU A CA 1
ATOM 645 C C . GLU A 1 80 ? 8.257 15.798 -13.060 1.00 87.81 80 GLU A C 1
ATOM 647 O O . GLU A 1 80 ? 8.757 15.415 -14.119 1.00 87.81 80 GLU A O 1
ATOM 652 N N . GLN A 1 81 ? 8.745 15.405 -11.879 1.00 85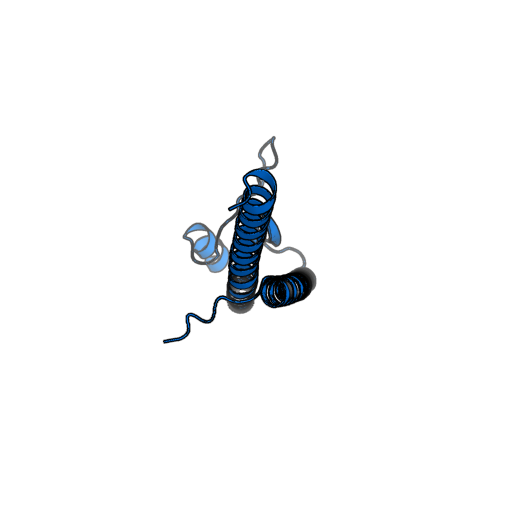.69 81 GLN A N 1
ATOM 653 C CA . GLN A 1 81 ? 9.870 14.478 -11.754 1.00 85.69 81 GLN A CA 1
ATOM 654 C C . GLN A 1 81 ? 9.548 13.111 -12.372 1.00 85.69 81 GLN A C 1
ATOM 656 O O . GLN A 1 81 ? 10.388 12.543 -13.069 1.00 85.69 81 GLN A O 1
ATOM 661 N N . GLY A 1 82 ? 8.344 12.590 -12.127 1.00 88.88 82 GLY A N 1
ATOM 662 C CA . GLY A 1 82 ? 7.870 11.333 -12.700 1.00 88.88 82 GLY A CA 1
ATOM 663 C C . GLY A 1 82 ? 7.770 11.381 -14.222 1.00 88.88 82 GLY A C 1
ATOM 664 O O . GLY A 1 82 ? 8.301 10.505 -14.906 1.00 88.88 82 GLY A O 1
ATOM 665 N N . ARG A 1 83 ? 7.198 12.463 -14.755 1.00 90.81 83 ARG A N 1
ATOM 666 C CA . ARG A 1 83 ? 7.108 12.721 -16.192 1.00 90.81 83 ARG A CA 1
ATOM 667 C C . ARG A 1 83 ? 8.486 12.730 -16.852 1.00 90.81 83 ARG A C 1
ATOM 669 O O . ARG A 1 83 ? 8.688 12.008 -17.825 1.00 90.81 83 ARG A O 1
ATOM 676 N N . ARG A 1 84 ? 9.456 13.449 -16.273 1.00 89.81 84 ARG A N 1
ATOM 677 C CA . ARG A 1 84 ? 10.842 13.466 -16.775 1.00 89.81 84 ARG A CA 1
ATOM 678 C C . ARG A 1 84 ? 11.466 12.072 -16.793 1.00 89.81 84 ARG A C 1
ATOM 680 O O . ARG A 1 84 ? 12.220 11.770 -17.707 1.00 89.81 84 ARG A O 1
ATOM 687 N N . VAL A 1 85 ? 11.179 11.209 -15.814 1.00 88.56 85 VAL A N 1
ATOM 688 C CA . VAL A 1 85 ? 11.676 9.820 -15.837 1.00 88.56 85 VAL A CA 1
ATOM 689 C C . VAL A 1 85 ? 11.079 9.046 -17.011 1.00 88.56 85 VAL A C 1
ATOM 691 O O . VAL A 1 85 ? 11.817 8.370 -17.719 1.00 88.56 85 VAL A O 1
ATOM 694 N N . ILE A 1 86 ? 9.768 9.156 -17.231 1.00 90.81 86 ILE A N 1
ATOM 695 C CA . ILE A 1 86 ? 9.062 8.403 -18.277 1.00 90.81 86 ILE A CA 1
ATOM 696 C C . ILE A 1 86 ? 9.500 8.844 -19.678 1.00 90.81 86 ILE A C 1
ATOM 698 O O . ILE A 1 86 ? 9.727 7.994 -20.536 1.00 90.81 86 ILE A O 1
ATOM 702 N N . GLU A 1 87 ? 9.650 10.148 -19.916 1.00 91.88 87 GLU A N 1
ATOM 703 C CA . GLU A 1 87 ? 9.940 10.708 -21.247 1.00 91.88 87 GLU A CA 1
ATOM 704 C C . GLU A 1 87 ? 11.238 10.174 -21.874 1.00 91.88 87 GLU A C 1
ATOM 706 O O . GLU A 1 87 ? 11.328 10.066 -23.095 1.00 91.88 87 GLU A O 1
ATOM 711 N N . HIS A 1 88 ? 12.214 9.774 -21.054 1.00 88.12 88 HIS A N 1
ATOM 712 C CA . HIS A 1 88 ? 13.507 9.261 -21.518 1.00 88.12 88 HIS A CA 1
ATOM 713 C C . HIS A 1 88 ? 13.518 7.744 -21.762 1.00 88.12 88 HIS A C 1
ATOM 715 O O . HIS A 1 88 ? 14.549 7.193 -22.147 1.00 88.12 88 HIS A O 1
ATOM 721 N N . LEU A 1 89 ? 12.402 7.047 -21.524 1.00 89.81 89 LEU A N 1
ATOM 722 C CA . LEU A 1 89 ? 12.323 5.595 -21.673 1.00 89.81 89 LEU A CA 1
ATOM 723 C C . LEU A 1 89 ? 11.807 5.174 -23.050 1.00 89.81 89 LEU A C 1
ATOM 725 O O . LEU A 1 89 ? 10.995 5.881 -23.647 1.00 89.81 89 LEU A O 1
ATOM 729 N N . PRO A 1 90 ? 12.188 3.981 -23.541 1.00 92.50 90 PRO A N 1
ATOM 730 C CA . PRO A 1 90 ? 11.560 3.388 -24.715 1.00 92.50 90 PRO A CA 1
ATOM 731 C C . PRO A 1 90 ? 10.041 3.263 -24.537 1.00 92.50 90 PRO A C 1
ATOM 733 O O . PRO A 1 90 ? 9.568 2.891 -23.462 1.00 92.50 90 PRO A O 1
ATOM 736 N N . ARG A 1 91 ? 9.260 3.502 -25.601 1.00 93.44 91 ARG A N 1
ATOM 737 C CA . ARG A 1 91 ? 7.781 3.444 -25.554 1.00 93.44 91 ARG A CA 1
ATOM 738 C C . ARG A 1 91 ? 7.208 2.176 -24.892 1.00 93.44 91 ARG A C 1
ATOM 740 O O . ARG A 1 91 ? 6.248 2.318 -24.133 1.00 93.44 91 ARG A O 1
ATOM 747 N N . PRO A 1 92 ? 7.745 0.959 -25.122 1.00 92.44 92 PRO A N 1
ATOM 748 C CA . 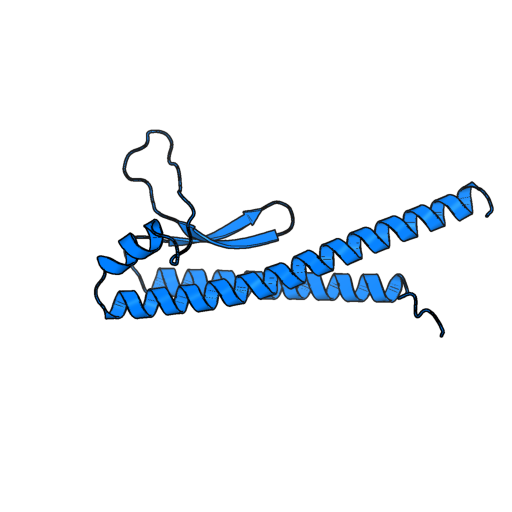PRO A 1 92 ? 7.271 -0.231 -24.414 1.00 92.44 92 PRO A CA 1
ATOM 749 C C . PRO A 1 92 ? 7.445 -0.123 -22.893 1.00 92.44 92 PRO A C 1
ATOM 751 O O . PRO A 1 92 ? 6.499 -0.377 -22.152 1.00 92.44 92 PRO A O 1
ATOM 754 N N . ALA A 1 93 ? 8.610 0.343 -22.433 1.00 91.38 93 ALA A N 1
ATOM 755 C CA . ALA A 1 93 ? 8.897 0.533 -21.013 1.00 91.38 93 ALA A CA 1
ATOM 756 C C . ALA A 1 93 ? 8.002 1.613 -20.387 1.00 91.38 93 ALA A C 1
ATOM 758 O O . ALA A 1 93 ? 7.511 1.415 -19.281 1.00 91.38 93 ALA A O 1
ATOM 759 N N . GLN A 1 94 ? 7.712 2.704 -21.110 1.00 93.50 94 GLN A N 1
ATOM 760 C CA . GLN A 1 94 ? 6.765 3.733 -20.654 1.00 93.50 94 GLN A CA 1
ATOM 761 C C . GLN A 1 94 ? 5.383 3.138 -20.354 1.00 93.50 94 GLN A C 1
ATOM 763 O O . GLN A 1 94 ? 4.824 3.372 -19.285 1.00 93.50 94 GLN A O 1
ATOM 768 N N . ARG A 1 95 ? 4.840 2.340 -21.286 1.00 93.88 95 ARG A N 1
ATOM 769 C CA . ARG A 1 95 ? 3.522 1.704 -21.124 1.00 93.88 95 ARG A CA 1
ATOM 770 C C . ARG A 1 95 ? 3.491 0.769 -19.920 1.00 93.88 95 ARG A C 1
ATOM 772 O O . ARG A 1 95 ? 2.536 0.815 -19.152 1.00 93.88 95 ARG A O 1
ATOM 779 N N . ARG A 1 96 ? 4.532 -0.051 -19.748 1.00 94.25 96 ARG A N 1
ATOM 780 C CA . ARG A 1 96 ? 4.638 -0.976 -18.612 1.00 94.25 96 ARG A CA 1
ATOM 781 C C . ARG A 1 96 ? 4.717 -0.221 -17.286 1.00 94.25 96 ARG A C 1
ATOM 783 O O . ARG A 1 96 ? 3.940 -0.509 -16.386 1.00 94.25 96 ARG A O 1
ATOM 790 N N . LEU A 1 97 ? 5.562 0.807 -17.189 1.00 93.44 97 LEU A N 1
ATOM 791 C CA . LEU A 1 97 ? 5.679 1.643 -15.986 1.00 93.44 97 LEU A CA 1
ATOM 792 C C . LEU A 1 97 ? 4.363 2.321 -15.593 1.00 93.44 97 LEU A C 1
ATOM 794 O O . LEU A 1 97 ? 4.018 2.346 -14.414 1.00 93.44 97 LEU A O 1
ATOM 798 N N . LEU A 1 98 ? 3.615 2.839 -16.568 1.00 93.56 98 LEU A N 1
ATOM 799 C CA . LEU A 1 98 ? 2.306 3.444 -16.317 1.00 93.56 98 LEU A CA 1
ATOM 800 C C . LEU A 1 98 ? 1.265 2.419 -15.838 1.00 93.56 98 LEU A C 1
ATOM 802 O O . LEU A 1 98 ? 0.430 2.753 -14.998 1.00 93.56 98 LEU A O 1
ATOM 806 N N . ASP A 1 99 ? 1.318 1.173 -16.317 1.00 95.81 99 ASP A N 1
ATOM 807 C CA . ASP A 1 99 ? 0.447 0.109 -15.803 1.00 95.81 99 ASP A CA 1
ATOM 808 C C . ASP A 1 99 ? 0.787 -0.254 -14.348 1.00 95.81 99 ASP A C 1
ATOM 810 O O . ASP A 1 99 ? -0.113 -0.325 -13.505 1.00 95.81 99 ASP A O 1
ATOM 814 N N . TYR A 1 100 ? 2.079 -0.375 -14.016 1.00 96.06 100 TYR A N 1
ATOM 815 C CA . TYR A 1 100 ? 2.516 -0.543 -12.627 1.00 96.06 100 TYR A CA 1
ATOM 816 C C . TYR A 1 100 ? 2.055 0.612 -11.735 1.00 96.06 100 TYR A C 1
ATOM 818 O O . TYR A 1 100 ? 1.589 0.359 -10.625 1.00 96.06 100 TYR A O 1
ATOM 826 N N . ASP A 1 101 ? 2.128 1.863 -12.204 1.00 95.38 101 ASP A N 1
ATOM 827 C CA . ASP A 1 101 ? 1.644 3.025 -11.445 1.00 95.38 101 ASP A CA 1
ATOM 828 C C . ASP A 1 101 ? 0.150 2.919 -11.149 1.00 95.38 101 ASP A C 1
ATOM 830 O O . ASP A 1 101 ? -0.283 3.091 -10.010 1.00 95.38 101 ASP A O 1
ATOM 834 N N . ARG A 1 102 ? -0.646 2.565 -12.164 1.00 96.31 102 ARG A N 1
ATOM 835 C CA . ARG A 1 102 ? -2.093 2.402 -12.023 1.00 96.31 102 ARG A CA 1
ATOM 836 C C . ARG A 1 102 ? -2.432 1.323 -10.997 1.00 96.31 102 ARG A C 1
ATOM 838 O O . ARG A 1 102 ? -3.278 1.544 -10.129 1.00 96.31 102 ARG A O 1
ATOM 845 N N . ARG A 1 103 ? -1.756 0.172 -11.070 1.00 97.44 103 ARG A N 1
ATOM 846 C CA . ARG A 1 103 ? -1.922 -0.940 -10.120 1.00 97.44 103 ARG A CA 1
ATOM 847 C C . ARG A 1 103 ? -1.501 -0.526 -8.710 1.00 97.44 103 ARG A C 1
ATOM 849 O O . ARG A 1 103 ? -2.254 -0.747 -7.764 1.00 97.44 103 ARG A O 1
ATOM 856 N N . ALA A 1 104 ? -0.357 0.143 -8.572 1.00 95.88 104 ALA A N 1
ATOM 857 C CA . ALA A 1 104 ? 0.136 0.644 -7.294 1.00 95.88 104 ALA A CA 1
ATOM 858 C C . ALA A 1 104 ? -0.836 1.650 -6.658 1.00 95.88 104 ALA A C 1
ATOM 860 O O . ALA A 1 104 ? -1.123 1.561 -5.465 1.00 95.88 104 ALA A O 1
ATOM 861 N N . MET A 1 105 ? -1.391 2.573 -7.448 1.00 94.94 105 MET A N 1
ATOM 862 C CA . MET A 1 105 ? -2.381 3.548 -6.988 1.00 94.94 105 MET A CA 1
ATOM 863 C C . MET A 1 105 ? -3.680 2.886 -6.522 1.00 94.94 105 MET A C 1
ATOM 865 O O . MET A 1 105 ? -4.199 3.253 -5.467 1.00 94.94 105 MET A O 1
ATOM 869 N N . ALA A 1 106 ? -4.176 1.883 -7.252 1.00 96.31 106 ALA A N 1
ATOM 870 C CA . ALA A 1 106 ? -5.352 1.119 -6.840 1.00 96.31 106 ALA A CA 1
ATOM 871 C C . ALA A 1 106 ? -5.110 0.374 -5.515 1.00 96.31 106 ALA A C 1
ATOM 873 O O . ALA A 1 106 ? -5.906 0.487 -4.583 1.00 96.31 106 ALA A O 1
ATOM 874 N N . MET A 1 107 ? -3.974 -0.319 -5.387 1.00 96.56 107 MET A N 1
ATOM 875 C CA . MET A 1 107 ? -3.599 -1.007 -4.145 1.00 96.56 107 MET A CA 1
ATOM 876 C C . MET A 1 107 ? -3.454 -0.029 -2.972 1.00 96.56 107 MET A C 1
ATOM 878 O O . MET A 1 107 ? -3.947 -0.297 -1.877 1.00 96.56 107 MET A O 1
ATOM 882 N N . ASN A 1 108 ? -2.821 1.126 -3.199 1.00 95.38 108 ASN A N 1
ATOM 883 C CA . ASN A 1 108 ? -2.665 2.175 -2.192 1.00 95.38 108 ASN A CA 1
ATOM 884 C C . ASN A 1 108 ? -4.015 2.696 -1.693 1.00 95.38 108 ASN A C 1
ATOM 886 O O . ASN A 1 108 ? -4.181 2.895 -0.490 1.00 95.38 108 ASN A O 1
ATOM 890 N N . LEU A 1 109 ? -4.981 2.896 -2.594 1.00 95.19 109 LEU A N 1
ATOM 891 C CA . LEU A 1 109 ? -6.330 3.318 -2.230 1.00 95.19 109 LEU A CA 1
ATOM 892 C C . LEU A 1 109 ? -7.003 2.285 -1.319 1.00 95.19 109 LEU A C 1
ATOM 894 O O . LEU A 1 109 ? -7.487 2.641 -0.245 1.00 95.19 109 LEU A O 1
ATOM 898 N N . HIS A 1 110 ? -7.001 1.010 -1.711 1.00 95.38 110 HIS A N 1
ATOM 899 C CA . HIS A 1 110 ? -7.646 -0.041 -0.925 1.00 95.38 110 HIS A CA 1
ATOM 900 C C . HIS A 1 110 ? -6.988 -0.238 0.448 1.00 95.38 110 HIS A C 1
ATOM 902 O O . HIS A 1 110 ? -7.688 -0.285 1.463 1.00 95.38 110 HIS A O 1
ATOM 908 N N . ALA A 1 111 ? -5.653 -0.263 0.508 1.00 94.06 111 ALA A N 1
ATOM 909 C CA . ALA A 1 111 ? -4.920 -0.341 1.770 1.00 94.06 111 ALA A CA 1
ATOM 910 C C . ALA A 1 111 ? -5.173 0.888 2.664 1.00 94.06 111 ALA A C 1
ATOM 912 O O . ALA A 1 111 ? -5.314 0.756 3.884 1.00 94.06 111 ALA A O 1
ATOM 913 N N . GLY A 1 112 ? -5.273 2.078 2.061 1.00 93.88 112 GLY A N 1
ATOM 914 C CA . GLY A 1 112 ? -5.581 3.328 2.751 1.00 93.88 112 GLY A CA 1
ATOM 915 C C . GLY A 1 112 ? -6.986 3.341 3.356 1.00 93.88 112 GLY A C 1
ATOM 916 O O . GLY A 1 112 ? -7.140 3.689 4.526 1.00 93.88 112 GLY A O 1
ATOM 917 N N . ILE A 1 113 ? -8.001 2.896 2.607 1.00 95.00 113 ILE A N 1
ATOM 918 C CA . ILE A 1 113 ? -9.382 2.773 3.103 1.00 95.00 113 ILE A CA 1
ATOM 919 C C . ILE A 1 113 ? -9.447 1.786 4.273 1.00 95.00 113 ILE A C 1
ATOM 921 O O . ILE A 1 113 ? -10.038 2.102 5.310 1.00 95.00 113 ILE A O 1
ATOM 925 N N . ALA A 1 114 ? -8.822 0.613 4.134 1.00 94.06 114 ALA A N 1
ATOM 926 C CA . ALA A 1 114 ? -8.817 -0.402 5.185 1.00 94.06 114 ALA A CA 1
ATOM 927 C C . ALA A 1 114 ? -8.144 0.119 6.464 1.00 94.06 114 ALA A C 1
ATOM 929 O O . ALA A 1 114 ? -8.698 -0.001 7.555 1.00 94.06 114 ALA A O 1
ATOM 930 N N . THR A 1 115 ? -6.992 0.777 6.313 1.00 92.69 115 THR A N 1
ATOM 931 C CA . THR A 1 115 ? -6.248 1.393 7.418 1.00 92.69 115 THR A CA 1
ATOM 932 C C . THR A 1 115 ? -7.061 2.486 8.112 1.00 92.69 115 THR A C 1
ATOM 934 O O . THR A 1 115 ? -7.272 2.420 9.321 1.00 92.69 115 THR A O 1
ATOM 937 N N . GLY A 1 116 ? -7.591 3.451 7.354 1.00 92.75 116 GLY A N 1
ATOM 938 C CA . GLY A 1 116 ? -8.374 4.550 7.920 1.00 92.75 116 GLY A CA 1
ATOM 939 C C . GLY A 1 116 ? -9.644 4.070 8.626 1.00 92.75 116 GLY A C 1
ATOM 940 O O . GLY A 1 116 ? -10.038 4.632 9.648 1.00 92.75 116 GLY A O 1
ATOM 941 N N . THR A 1 117 ? -10.268 3.002 8.123 1.00 93.50 117 THR A N 1
ATOM 942 C CA . THR A 1 117 ? -11.431 2.388 8.776 1.00 93.50 117 THR A CA 1
ATOM 943 C C . THR A 1 117 ? -11.023 1.670 10.061 1.00 93.50 117 THR A C 1
ATOM 945 O O . THR A 1 117 ? -11.654 1.881 11.095 1.00 93.50 117 THR A O 1
ATOM 948 N N . ALA A 1 118 ? -9.941 0.885 10.037 1.00 91.75 118 ALA A N 1
ATOM 949 C CA . ALA A 1 118 ? -9.436 0.178 11.212 1.00 91.75 118 ALA A CA 1
ATOM 950 C C . ALA A 1 118 ? -9.078 1.146 12.351 1.00 91.75 118 ALA A C 1
ATOM 952 O O . ALA A 1 118 ? -9.452 0.911 13.501 1.00 91.75 118 ALA A O 1
ATOM 953 N N . ASP A 1 119 ? -8.437 2.275 12.039 1.00 91.06 119 ASP A N 1
ATOM 954 C CA . ASP A 1 119 ? -8.080 3.289 13.034 1.00 91.06 119 ASP A CA 1
ATOM 955 C C . ASP A 1 119 ? -9.313 3.951 13.666 1.00 91.06 119 ASP A C 1
ATOM 957 O O . ASP A 1 119 ? -9.344 4.172 14.881 1.00 91.06 119 ASP A O 1
ATOM 961 N N . ARG A 1 120 ? -10.366 4.213 12.877 1.00 92.56 120 ARG A N 1
ATOM 962 C CA . ARG A 1 120 ? -11.644 4.724 13.402 1.00 92.56 120 ARG A CA 1
ATOM 963 C C . ARG A 1 120 ? -12.309 3.722 14.340 1.00 92.56 120 ARG A C 1
ATOM 965 O O . ARG A 1 120 ? -12.735 4.120 15.422 1.00 92.56 120 ARG A O 1
ATOM 972 N N . LEU A 1 121 ? -12.362 2.440 13.967 1.00 91.81 121 LEU A N 1
ATOM 973 C CA . LEU A 1 121 ? -12.941 1.398 14.824 1.00 91.81 121 LEU A CA 1
ATOM 974 C C . LEU A 1 121 ? -12.129 1.212 16.109 1.00 91.81 121 LEU A C 1
ATOM 976 O O . LEU A 1 121 ? -12.709 1.137 17.188 1.00 91.81 121 LEU A O 1
ATOM 980 N N . ARG A 1 122 ? -10.792 1.219 16.024 1.00 90.12 122 ARG A N 1
ATOM 981 C CA . ARG A 1 122 ? -9.911 1.145 17.200 1.00 90.12 122 ARG A CA 1
ATOM 982 C C . ARG A 1 122 ? -10.149 2.319 18.148 1.00 90.12 122 ARG A C 1
ATOM 984 O O . ARG A 1 122 ? -10.224 2.126 19.359 1.00 90.12 122 ARG A O 1
ATOM 991 N N . ARG A 1 123 ? -10.281 3.535 17.605 1.00 92.00 123 ARG A N 1
ATOM 992 C CA . ARG A 1 123 ? -10.590 4.731 18.399 1.00 92.00 123 ARG A CA 1
ATOM 993 C C . ARG A 1 123 ? -11.961 4.622 19.060 1.00 92.00 123 ARG A C 1
ATOM 995 O O . ARG A 1 123 ? -12.065 4.941 20.236 1.00 92.00 123 ARG A O 1
ATOM 1002 N N . TYR A 1 124 ? -12.976 4.168 18.327 1.00 91.56 124 TYR A N 1
ATOM 1003 C CA . TYR A 1 124 ? -14.314 3.958 18.876 1.00 91.56 124 TYR A CA 1
ATOM 1004 C C . TYR A 1 124 ? -14.296 2.964 20.041 1.00 91.56 124 TYR A C 1
ATOM 1006 O O . TYR A 1 124 ? -14.752 3.313 21.122 1.00 91.56 124 TYR A O 1
ATOM 1014 N N . VAL A 1 125 ? -13.696 1.780 19.853 1.00 90.19 125 VAL A N 1
ATOM 1015 C CA . VAL A 1 125 ? -13.590 0.754 20.906 1.00 90.19 125 VAL A CA 1
ATOM 1016 C C . VAL A 1 125 ? -12.924 1.326 22.152 1.00 90.19 125 VAL A C 1
ATOM 1018 O O . VAL A 1 125 ? -13.497 1.234 23.229 1.00 90.19 125 VAL A O 1
ATOM 1021 N N . ARG A 1 126 ? -11.785 2.015 21.996 1.00 92.06 126 ARG A N 1
ATOM 1022 C CA . ARG A 1 126 ? -11.082 2.643 23.123 1.00 92.06 126 ARG A CA 1
ATOM 1023 C C . ARG A 1 126 ? -11.958 3.648 23.874 1.00 92.06 126 ARG A C 1
ATOM 1025 O O . ARG A 1 126 ? -11.917 3.692 25.098 1.00 92.06 126 ARG A O 1
ATOM 1032 N N . VAL A 1 127 ? -12.706 4.485 23.151 1.00 92.81 127 VAL A N 1
ATOM 1033 C CA . VAL A 1 127 ? -13.588 5.486 23.767 1.00 92.81 127 VAL A CA 1
ATOM 1034 C C . VAL A 1 127 ? -14.703 4.801 24.547 1.00 92.81 127 VAL A C 1
ATOM 1036 O O . VAL A 1 127 ? -14.914 5.155 25.699 1.00 92.81 127 VAL A O 1
ATOM 1039 N N . VAL A 1 128 ? -15.377 3.810 23.958 1.00 90.38 128 VAL A N 1
ATOM 1040 C CA . VAL A 1 128 ? -16.472 3.108 24.641 1.00 90.38 128 VAL A CA 1
ATOM 1041 C C . VAL A 1 128 ? -15.964 2.359 25.872 1.00 90.38 128 VAL A C 1
ATOM 1043 O O . VAL A 1 128 ? -16.544 2.522 26.935 1.00 90.38 128 VAL A O 1
ATOM 1046 N N . GLU A 1 129 ? -14.843 1.643 25.776 1.00 90.50 129 GLU A N 1
ATOM 1047 C CA . GLU A 1 129 ? -14.231 0.955 26.926 1.00 90.50 129 GLU A CA 1
ATOM 1048 C C . GLU A 1 129 ? -13.864 1.928 28.057 1.00 90.50 129 GLU A C 1
ATOM 1050 O O . GLU A 1 129 ? -14.029 1.612 29.231 1.00 90.50 129 GLU A O 1
ATOM 1055 N N . THR A 1 130 ? -13.392 3.131 27.712 1.00 92.94 130 THR A N 1
ATOM 1056 C CA . THR A 1 130 ? -13.087 4.173 28.705 1.00 92.94 130 THR A CA 1
ATOM 1057 C C . THR A 1 130 ? -14.360 4.671 29.389 1.00 92.94 130 THR A C 1
ATOM 1059 O O . THR A 1 130 ? -14.375 4.839 30.603 1.00 92.94 130 THR A O 1
ATOM 1062 N N . LEU A 1 131 ? -15.434 4.893 28.624 1.00 91.12 131 LEU A N 1
ATOM 1063 C CA . LEU A 1 131 ? -16.719 5.327 29.173 1.00 91.12 131 LEU A CA 1
ATOM 1064 C C . LEU A 1 131 ? -17.338 4.251 30.072 1.00 91.12 131 LEU A C 1
ATOM 1066 O O . LEU A 1 131 ? -17.801 4.580 31.157 1.00 91.12 131 LEU A O 1
ATOM 1070 N N . GLU A 1 132 ? -17.294 2.980 29.666 1.00 89.81 132 GLU A N 1
ATOM 1071 C CA . GLU A 1 132 ? -17.764 1.854 30.486 1.00 89.81 132 GLU A CA 1
ATOM 1072 C C . GLU A 1 132 ? -16.973 1.747 31.798 1.00 89.81 132 GLU A C 1
ATOM 1074 O O . GLU A 1 132 ? -17.562 1.543 32.859 1.00 89.81 132 GLU A O 1
ATOM 1079 N N . ALA A 1 133 ? -15.650 1.942 31.754 1.00 91.00 133 ALA A N 1
ATOM 1080 C CA . ALA A 1 133 ? -14.820 1.972 32.957 1.00 91.00 133 ALA A CA 1
ATOM 1081 C C . ALA A 1 133 ? -15.208 3.128 33.896 1.00 91.00 133 ALA A C 1
ATOM 1083 O O . ALA A 1 133 ? -15.312 2.928 35.103 1.00 91.00 133 ALA A O 1
ATOM 1084 N N . TRP A 1 134 ? -15.489 4.316 33.353 1.00 93.50 134 TRP A N 1
ATOM 1085 C CA . TRP A 1 134 ? -15.962 5.456 34.146 1.00 93.50 134 TRP A CA 1
ATOM 1086 C C . TRP A 1 134 ? -17.338 5.211 34.760 1.00 93.50 134 TRP A C 1
ATOM 1088 O O . TRP A 1 134 ? -17.554 5.550 35.917 1.00 93.50 134 TRP A O 1
ATOM 1098 N N . GLN A 1 135 ? -18.266 4.598 34.028 1.00 91.38 135 GLN A N 1
ATOM 1099 C CA . GLN A 1 135 ? -19.574 4.231 34.577 1.00 91.38 135 GLN A CA 1
ATOM 1100 C C . GLN A 1 135 ? -19.436 3.294 35.782 1.00 91.38 135 GLN A C 1
ATOM 1102 O O . GLN A 1 135 ? -20.107 3.482 36.795 1.00 91.38 135 GLN A O 1
ATOM 1107 N N . GLN A 1 136 ? -18.511 2.334 35.711 1.00 90.44 136 GLN A N 1
ATOM 1108 C CA . GLN A 1 136 ? -18.206 1.438 36.828 1.00 90.44 136 GLN A CA 1
ATOM 1109 C C . GLN A 1 136 ? -17.542 2.163 38.006 1.00 90.44 136 GLN A C 1
ATOM 1111 O O . GLN A 1 136 ? -17.885 1.890 39.153 1.00 90.44 136 GLN A O 1
ATOM 1116 N N . GLU A 1 137 ? -16.611 3.081 37.738 1.00 92.62 137 GLU A N 1
ATOM 1117 C CA . GLU A 1 137 ? -15.894 3.848 38.766 1.00 92.62 137 GLU A CA 1
ATOM 1118 C C . GLU A 1 137 ? -16.806 4.843 39.499 1.00 92.62 137 GLU A C 1
ATOM 1120 O O . GLU A 1 137 ? -16.737 4.967 40.721 1.00 92.62 137 GLU A O 1
ATOM 1125 N N . PHE A 1 138 ? -17.678 5.534 38.762 1.00 90.38 138 PHE A N 1
ATOM 1126 C CA . PHE A 1 138 ? -18.517 6.616 39.284 1.00 90.38 138 PHE A CA 1
ATOM 1127 C C . PHE A 1 138 ? -19.968 6.198 39.577 1.00 90.38 138 PHE A C 1
ATOM 1129 O O . PHE A 1 138 ? -20.736 7.014 40.083 1.00 90.38 138 PHE A O 1
ATOM 1136 N N . GLY A 1 139 ? -20.348 4.947 39.297 1.00 74.62 139 GLY A N 1
ATOM 1137 C CA . GLY A 1 139 ? -21.674 4.400 39.605 1.00 74.62 139 GLY A CA 1
ATOM 1138 C C . GLY A 1 139 ? -22.822 5.040 38.815 1.00 74.62 139 GLY A C 1
ATOM 1139 O O . GLY A 1 139 ? -23.908 5.208 39.372 1.00 74.62 139 GLY A O 1
ATOM 1140 N N . VAL A 1 140 ? -22.573 5.420 37.553 1.00 54.62 140 VAL A N 1
ATOM 1141 C CA . VAL A 1 140 ? -23.532 6.101 36.652 1.00 54.62 140 VAL A CA 1
ATOM 1142 C C . VAL A 1 140 ? -24.000 5.204 35.516 1.00 54.62 140 VAL A C 1
ATOM 1144 O O . VAL A 1 140 ? -23.140 4.547 34.890 1.00 54.62 140 VAL A O 1
#

Secondary structure (DSSP, 8-state):
-------HHHHHHHHHHHHHHHHHHHHHHHHHHHHHHHH-SS-SSEEEEEEETTEEEEEEEE--SS-SS-PPEEE-TTSHHHHHHHHTS-HHHHHHHHHHHHHHHHHHHHHHHHHHHHHHHHHHHHHHHHHHHHHHHHT-